Protein AF-A0A6M2BSX5-F1 (afdb_monomer_lite)

pLDDT: mean 85.24, std 12.29, range [45.66, 97.56]

Structure (mmCIF, N/CA/C/O backbone):
data_AF-A0A6M2BSX5-F1
#
_entry.id   AF-A0A6M2BSX5-F1
#
loop_
_atom_site.group_PDB
_atom_site.id
_atom_site.type_symbol
_atom_site.label_atom_id
_atom_site.label_alt_id
_atom_site.label_comp_id
_atom_site.label_asym_id
_atom_site.label_entity_id
_atom_site.label_seq_id
_atom_site.pdbx_PDB_ins_code
_atom_site.Cartn_x
_atom_site.Cartn_y
_atom_site.Cartn_z
_atom_site.occupancy
_atom_site.B_iso_or_equiv
_atom_site.auth_seq_id
_atom_site.auth_comp_id
_atom_site.auth_asym_id
_atom_site.auth_atom_id
_atom_site.pdbx_PDB_model_num
ATOM 1 N N . MET A 1 1 ? 5.682 -20.433 -2.261 1.00 45.66 1 MET A N 1
ATOM 2 C CA . MET A 1 1 ? 4.391 -19.758 -2.000 1.00 45.66 1 MET A CA 1
ATOM 3 C C . MET A 1 1 ? 4.051 -18.920 -3.230 1.00 45.66 1 MET A C 1
ATOM 5 O O . MET A 1 1 ? 3.979 -17.707 -3.162 1.00 45.66 1 MET A O 1
ATOM 9 N N . THR A 1 2 ? 3.932 -19.587 -4.381 1.00 49.16 2 THR A N 1
ATOM 10 C CA . THR A 1 2 ? 4.077 -18.974 -5.719 1.00 49.16 2 THR A CA 1
ATOM 11 C C . THR A 1 2 ? 2.732 -18.777 -6.429 1.00 49.16 2 THR A C 1
ATOM 13 O O . THR A 1 2 ? 2.659 -18.147 -7.470 1.00 49.16 2 THR A O 1
ATOM 16 N N . TYR A 1 3 ? 1.644 -19.302 -5.859 1.00 51.09 3 TYR A N 1
ATOM 17 C CA . TYR A 1 3 ? 0.373 -19.452 -6.573 1.00 51.09 3 TYR A CA 1
ATOM 18 C C . TYR A 1 3 ? -0.624 -18.306 -6.369 1.00 51.09 3 TYR A C 1
ATOM 20 O O . TYR A 1 3 ? -1.632 -18.268 -7.058 1.00 51.09 3 TYR A O 1
ATOM 28 N N . LYS A 1 4 ? -0.369 -17.353 -5.459 1.00 57.62 4 LYS A N 1
ATOM 29 C CA . LYS A 1 4 ? -1.391 -16.365 -5.063 1.00 57.62 4 LYS A CA 1
ATOM 30 C C . LYS A 1 4 ? -1.751 -15.350 -6.164 1.00 57.62 4 LYS A C 1
ATOM 32 O O . LYS A 1 4 ? -2.824 -14.770 -6.104 1.00 57.62 4 LYS A O 1
ATOM 37 N N . PHE A 1 5 ? -0.879 -15.138 -7.152 1.00 61.19 5 PHE A N 1
ATOM 38 C CA . PHE A 1 5 ? -1.077 -14.134 -8.211 1.00 61.19 5 PHE A CA 1
ATOM 39 C C . PHE A 1 5 ? -1.196 -14.728 -9.621 1.00 61.19 5 PHE A C 1
ATOM 41 O O . PHE A 1 5 ? -1.548 -14.016 -10.553 1.00 61.19 5 PHE A O 1
ATOM 48 N N . ALA A 1 6 ? -0.946 -16.032 -9.772 1.00 60.44 6 ALA A N 1
ATOM 49 C CA . ALA A 1 6 ? -0.928 -16.725 -11.061 1.00 60.44 6 ALA A CA 1
ATOM 50 C C . ALA A 1 6 ? -2.287 -16.752 -11.775 1.00 60.44 6 ALA A C 1
ATOM 52 O O . ALA A 1 6 ? -2.339 -16.822 -12.998 1.00 60.44 6 ALA A O 1
ATOM 53 N N . GLU A 1 7 ? -3.379 -16.699 -11.012 1.00 65.38 7 GLU A N 1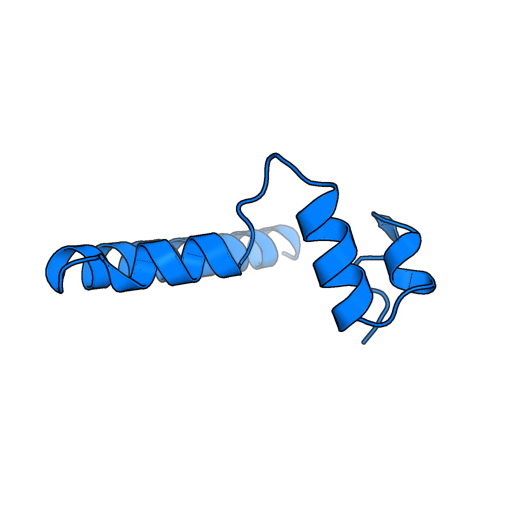
ATOM 54 C CA . GLU A 1 7 ? -4.747 -16.655 -11.543 1.00 65.38 7 GLU A CA 1
ATOM 55 C C . GLU A 1 7 ? -5.091 -15.291 -12.165 1.00 65.38 7 GLU A C 1
ATOM 57 O O . GLU A 1 7 ? -6.051 -15.186 -12.922 1.00 65.38 7 GLU A O 1
ATOM 62 N N . ILE A 1 8 ? -4.308 -14.253 -11.847 1.00 71.69 8 ILE A N 1
ATOM 63 C CA . ILE A 1 8 ? -4.545 -12.860 -12.242 1.00 71.69 8 ILE A CA 1
ATOM 64 C C . ILE A 1 8 ? -3.515 -12.416 -13.290 1.00 71.69 8 ILE A C 1
ATOM 66 O O . ILE A 1 8 ? -3.884 -11.774 -14.270 1.00 71.69 8 ILE A O 1
ATOM 70 N N . ASP A 1 9 ? -2.241 -12.785 -13.111 1.00 81.31 9 ASP A N 1
ATOM 71 C CA . ASP A 1 9 ? -1.156 -12.492 -14.050 1.00 81.31 9 ASP A CA 1
ATOM 72 C C . ASP A 1 9 ? -0.291 -13.751 -14.287 1.00 81.31 9 ASP A C 1
ATOM 74 O O . ASP A 1 9 ? 0.393 -14.221 -13.366 1.00 81.31 9 ASP A O 1
ATOM 78 N N . PRO A 1 10 ? -0.265 -14.300 -15.520 1.00 84.62 10 PRO A N 1
ATOM 79 C CA . PRO A 1 10 ? 0.539 -15.478 -15.845 1.00 84.62 10 PRO A CA 1
ATOM 80 C C . PRO A 1 10 ? 2.044 -15.257 -15.635 1.00 84.62 10 PRO A C 1
ATOM 82 O O . PRO A 1 10 ? 2.787 -16.228 -15.459 1.00 84.62 10 PRO A O 1
ATOM 85 N N . MET A 1 11 ? 2.517 -14.008 -15.586 1.00 87.62 11 MET A N 1
ATOM 86 C CA . MET A 1 11 ? 3.921 -13.702 -15.309 1.00 87.62 11 MET A CA 1
ATOM 87 C C . MET A 1 11 ? 4.351 -14.139 -13.904 1.00 87.62 11 MET A C 1
ATOM 89 O O . MET A 1 11 ? 5.530 -14.440 -13.708 1.00 87.62 11 MET A O 1
ATOM 93 N N . ALA A 1 12 ? 3.421 -14.283 -12.954 1.00 86.38 12 ALA A N 1
ATOM 94 C CA . ALA A 1 12 ? 3.708 -14.807 -11.617 1.00 86.38 12 ALA A CA 1
ATOM 95 C C . ALA A 1 12 ? 4.128 -16.293 -11.610 1.00 86.38 12 ALA A C 1
ATOM 97 O O . ALA A 1 12 ? 4.741 -16.747 -10.643 1.00 86.38 12 ALA A O 1
ATOM 98 N N . LEU A 1 13 ? 3.818 -17.057 -12.669 1.00 84.12 13 LEU A N 1
ATOM 99 C CA . LEU A 1 13 ? 4.237 -18.461 -12.822 1.00 84.12 13 LEU A CA 1
ATOM 100 C C . LEU A 1 13 ? 5.647 -18.604 -13.404 1.00 84.12 13 LEU A C 1
ATOM 102 O O . LEU A 1 13 ? 6.298 -19.629 -13.207 1.00 84.12 13 LEU A O 1
ATOM 106 N N . ILE A 1 14 ? 6.090 -17.600 -14.159 1.00 87.62 14 ILE A N 1
ATOM 107 C CA . ILE A 1 14 ? 7.329 -17.636 -14.946 1.00 87.62 14 ILE A CA 1
ATOM 108 C C . ILE A 1 14 ? 8.449 -16.908 -14.206 1.00 87.62 14 ILE A C 1
ATOM 110 O O . ILE A 1 14 ? 9.599 -17.350 -14.193 1.00 87.62 14 ILE A O 1
ATOM 114 N N . LEU A 1 15 ? 8.123 -15.766 -13.606 1.00 85.44 15 LEU A N 1
ATOM 115 C CA . LEU A 1 15 ? 9.087 -14.904 -12.946 1.00 85.44 15 LEU A CA 1
ATOM 116 C C . LEU A 1 15 ? 9.305 -15.336 -11.495 1.00 85.44 15 LEU A C 1
ATOM 118 O O . LEU A 1 15 ? 8.389 -15.760 -10.795 1.00 85.44 15 LEU A O 1
ATOM 122 N N . SER A 1 16 ? 10.535 -15.159 -11.008 1.00 87.00 16 SER A N 1
ATOM 123 C CA . SER A 1 16 ? 10.776 -15.190 -9.564 1.00 87.00 16 SER A CA 1
ATOM 124 C C . SER A 1 16 ? 9.993 -14.067 -8.881 1.00 87.00 16 SER A C 1
ATOM 126 O O . SER A 1 16 ? 9.742 -13.032 -9.493 1.00 87.00 16 SER A O 1
ATOM 128 N N . GLU A 1 17 ? 9.665 -14.221 -7.598 1.00 83.38 17 GLU A N 1
ATOM 129 C CA . GLU A 1 17 ? 8.889 -13.234 -6.830 1.00 83.38 17 GLU A CA 1
ATOM 130 C C . GLU A 1 17 ? 9.434 -11.802 -6.974 1.00 83.38 17 GLU A C 1
ATOM 132 O O . GLU A 1 17 ? 8.689 -10.865 -7.253 1.00 83.38 17 GLU A O 1
ATOM 137 N N . ARG A 1 18 ? 10.760 -11.635 -6.888 1.00 85.81 18 ARG A N 1
ATOM 138 C CA . ARG A 1 18 ? 11.412 -10.335 -7.092 1.00 85.81 18 ARG A CA 1
ATOM 139 C C . ARG A 1 18 ? 11.223 -9.803 -8.515 1.00 85.81 18 ARG A C 1
ATOM 141 O O . ARG A 1 18 ? 10.979 -8.612 -8.682 1.00 85.81 18 ARG A O 1
ATOM 148 N N . ALA A 1 19 ? 11.388 -10.647 -9.533 1.00 86.88 19 ALA A N 1
ATOM 149 C CA . ALA A 1 19 ? 11.234 -10.234 -10.926 1.00 86.88 19 ALA A CA 1
ATOM 150 C C . ALA A 1 19 ? 9.770 -9.912 -11.261 1.00 86.88 19 ALA A C 1
ATOM 152 O O . ALA A 1 19 ? 9.520 -8.954 -11.985 1.00 86.88 19 ALA A O 1
ATOM 153 N N . TYR A 1 20 ? 8.822 -10.649 -10.680 1.00 86.88 20 TYR A N 1
ATOM 154 C CA . TYR A 1 20 ? 7.393 -10.381 -10.797 1.00 86.88 20 TYR A CA 1
ATOM 155 C C . TYR A 1 20 ? 7.017 -9.031 -10.178 1.00 86.88 20 TYR A C 1
ATOM 157 O O . TYR A 1 20 ? 6.372 -8.230 -10.838 1.00 86.88 20 TYR A O 1
ATOM 165 N N . LEU A 1 21 ? 7.505 -8.717 -8.972 1.00 82.62 21 LEU A N 1
ATOM 166 C CA . LEU A 1 21 ? 7.268 -7.405 -8.353 1.00 82.62 21 LEU A CA 1
ATOM 167 C C . LEU A 1 21 ? 7.801 -6.248 -9.212 1.00 82.62 21 LEU A C 1
ATOM 169 O O . LEU A 1 21 ? 7.143 -5.222 -9.362 1.00 82.62 21 LEU A O 1
ATOM 173 N N . ILE A 1 22 ? 8.982 -6.416 -9.815 1.00 85.50 22 ILE A N 1
ATOM 174 C CA . ILE A 1 22 ? 9.532 -5.420 -10.748 1.00 85.50 22 ILE A CA 1
ATOM 175 C C . ILE A 1 22 ? 8.650 -5.314 -12.000 1.00 85.50 22 ILE A C 1
ATOM 177 O O . ILE A 1 22 ? 8.371 -4.210 -12.461 1.00 85.50 22 ILE A O 1
ATOM 181 N N . TRP A 1 23 ? 8.203 -6.447 -12.545 1.00 86.56 23 TRP A N 1
ATOM 182 C CA . TRP A 1 23 ? 7.315 -6.496 -13.704 1.00 86.56 23 TRP A CA 1
ATOM 183 C C . TRP A 1 23 ? 5.999 -5.752 -13.453 1.00 86.56 23 TRP A C 1
ATOM 185 O O . TRP A 1 23 ? 5.627 -4.901 -14.265 1.00 86.56 23 TRP A O 1
ATOM 195 N N . THR A 1 24 ? 5.346 -6.008 -12.317 1.00 84.38 24 THR A N 1
ATOM 196 C CA . THR A 1 24 ? 4.090 -5.350 -11.939 1.00 84.38 24 THR A CA 1
ATOM 197 C C . THR A 1 24 ? 4.284 -3.853 -11.723 1.00 84.38 24 THR A C 1
ATOM 199 O O . THR A 1 24 ? 3.479 -3.065 -12.208 1.00 84.38 24 THR A O 1
ATOM 202 N N . GLU A 1 25 ? 5.382 -3.424 -11.086 1.00 82.25 25 GLU A N 1
ATOM 203 C CA . GLU A 1 25 ? 5.676 -1.991 -10.914 1.00 82.25 25 GLU A CA 1
ATOM 204 C C . GLU A 1 25 ? 5.882 -1.253 -12.246 1.00 82.25 25 GLU A C 1
ATOM 206 O O . GLU A 1 25 ? 5.602 -0.058 -12.336 1.00 82.25 25 GLU A O 1
ATOM 211 N N . LEU A 1 26 ? 6.385 -1.938 -13.277 1.00 83.38 26 LEU A N 1
ATOM 212 C CA . LEU A 1 26 ? 6.575 -1.347 -14.603 1.00 83.38 26 LEU A CA 1
ATOM 213 C C . LEU A 1 26 ? 5.270 -1.253 -15.403 1.00 83.38 26 LEU A C 1
ATOM 215 O O . LEU A 1 26 ? 5.125 -0.326 -16.198 1.00 83.38 26 LEU A O 1
ATOM 219 N N . HIS A 1 27 ? 4.343 -2.195 -15.212 1.00 82.50 27 HIS A N 1
ATOM 220 C CA . HIS A 1 27 ? 3.173 -2.353 -16.084 1.00 82.50 27 HIS A CA 1
ATOM 221 C C . HIS A 1 27 ? 1.835 -1.975 -15.441 1.00 82.50 27 HIS A C 1
ATOM 223 O O . HIS A 1 27 ? 0.846 -1.871 -16.165 1.00 82.50 27 HIS A O 1
ATOM 229 N N . HIS A 1 28 ? 1.771 -1.737 -14.127 1.00 77.62 28 HIS A N 1
ATOM 230 C CA . HIS A 1 28 ? 0.552 -1.301 -13.433 1.00 77.62 28 HIS A CA 1
ATOM 231 C C . HIS A 1 28 ? 0.635 0.194 -13.072 1.00 77.62 28 HIS A C 1
ATOM 233 O O . HIS A 1 28 ? 0.888 0.540 -11.919 1.00 77.62 28 HIS A O 1
ATOM 239 N N . PRO A 1 29 ? 0.396 1.119 -14.027 1.00 68.12 29 PRO A N 1
ATOM 240 C CA . PRO A 1 29 ? 0.581 2.561 -13.822 1.00 68.12 29 PRO A CA 1
ATOM 241 C C . PRO A 1 29 ? -0.370 3.173 -12.782 1.00 68.12 29 PRO A C 1
ATOM 243 O O . PRO A 1 29 ? -0.172 4.309 -12.358 1.00 68.12 29 PRO A O 1
ATOM 246 N N . HIS A 1 30 ? -1.415 2.441 -12.388 1.00 73.56 30 HIS A N 1
ATOM 247 C CA . HIS A 1 30 ? -2.394 2.873 -11.393 1.00 73.56 30 HIS A CA 1
ATOM 248 C C . HIS A 1 30 ? -1.987 2.526 -9.956 1.00 73.56 30 HIS A C 1
ATOM 250 O O . HIS A 1 30 ? -2.583 3.055 -9.018 1.00 73.56 30 HIS A O 1
ATOM 256 N N . GLU A 1 31 ? -0.968 1.685 -9.771 1.00 73.44 31 GLU A N 1
ATOM 257 C CA . GLU A 1 31 ? -0.433 1.352 -8.455 1.00 73.44 31 GLU A CA 1
ATOM 258 C C . GLU A 1 31 ? 0.877 2.114 -8.204 1.00 73.44 31 GLU A C 1
ATOM 260 O O . GLU A 1 31 ? 1.798 2.082 -9.024 1.00 73.44 31 GLU A O 1
ATOM 265 N N . PRO A 1 32 ? 1.008 2.834 -7.076 1.00 74.25 32 PRO A N 1
ATOM 266 C CA . PRO A 1 32 ? 2.251 3.517 -6.759 1.00 74.25 32 PRO A CA 1
ATOM 267 C C . PRO A 1 32 ? 3.360 2.500 -6.465 1.00 74.25 32 PRO A C 1
ATOM 269 O O . PRO A 1 32 ? 3.263 1.724 -5.518 1.00 74.25 32 PRO A O 1
ATOM 272 N N . ALA A 1 33 ? 4.453 2.562 -7.233 1.00 80.75 33 ALA A N 1
ATOM 273 C CA . ALA A 1 33 ? 5.644 1.743 -6.998 1.00 80.75 33 ALA A CA 1
ATOM 274 C C . ALA A 1 33 ? 6.135 1.857 -5.543 1.00 80.75 33 ALA A C 1
ATOM 276 O O . ALA A 1 33 ? 6.140 2.952 -4.961 1.00 80.75 33 ALA A O 1
ATOM 277 N N . LEU A 1 34 ? 6.632 0.760 -4.964 1.00 78.88 34 LEU A N 1
ATOM 278 C CA . LEU A 1 34 ? 7.014 0.703 -3.546 1.00 78.88 34 LEU A CA 1
ATOM 279 C C . LEU A 1 34 ? 8.084 1.744 -3.200 1.00 78.88 34 LEU A C 1
ATOM 281 O O . LEU A 1 34 ? 8.035 2.386 -2.146 1.00 78.88 34 LEU A O 1
ATOM 285 N N . LYS A 1 35 ? 9.022 1.976 -4.125 1.00 76.75 35 LYS A N 1
ATOM 286 C CA . LYS A 1 35 ? 10.053 3.017 -3.994 1.00 76.75 35 LYS A CA 1
ATOM 287 C C . LYS A 1 35 ? 9.461 4.424 -3.833 1.00 76.75 35 LYS A C 1
ATOM 289 O O . LYS A 1 35 ? 10.014 5.229 -3.084 1.00 76.75 35 LYS A O 1
ATOM 294 N N . ASN A 1 36 ? 8.330 4.709 -4.482 1.00 84.94 36 ASN A N 1
ATOM 295 C CA . ASN A 1 36 ? 7.664 6.009 -4.416 1.00 84.94 36 ASN A CA 1
ATOM 296 C C . ASN A 1 36 ? 6.956 6.176 -3.066 1.00 84.94 36 ASN A C 1
ATOM 298 O O . ASN A 1 36 ? 7.084 7.225 -2.440 1.00 84.94 36 ASN A O 1
ATOM 302 N N . ILE A 1 37 ? 6.300 5.122 -2.566 1.00 87.94 37 ILE A N 1
ATOM 303 C CA . ILE A 1 37 ? 5.686 5.119 -1.227 1.00 87.94 37 ILE A CA 1
ATOM 304 C C . ILE A 1 37 ? 6.754 5.367 -0.153 1.00 87.94 37 ILE A C 1
ATOM 306 O O . ILE A 1 37 ? 6.571 6.209 0.726 1.00 87.94 37 ILE A O 1
ATOM 310 N N . ALA A 1 38 ? 7.901 4.688 -0.247 1.00 86.94 38 ALA A N 1
ATOM 311 C CA . ALA A 1 38 ? 9.006 4.868 0.692 1.00 86.94 38 ALA A CA 1
ATOM 312 C C . ALA A 1 38 ? 9.608 6.282 0.635 1.00 86.94 38 ALA A C 1
ATOM 314 O O . ALA A 1 38 ? 9.978 6.832 1.673 1.00 86.94 38 ALA A O 1
ATOM 315 N N . ALA A 1 39 ? 9.703 6.884 -0.555 1.00 89.75 39 ALA A N 1
ATOM 316 C CA . ALA A 1 39 ? 10.163 8.261 -0.714 1.00 89.75 39 ALA A CA 1
ATOM 317 C C . ALA A 1 39 ? 9.197 9.262 -0.061 1.00 89.75 39 ALA A C 1
ATOM 319 O O . ALA A 1 39 ? 9.637 10.107 0.718 1.00 89.75 39 ALA A O 1
ATOM 320 N N . VAL A 1 40 ? 7.888 9.116 -0.291 1.00 90.56 40 VAL A N 1
ATOM 321 C CA . VAL A 1 40 ? 6.858 9.951 0.355 1.00 90.56 40 VAL A CA 1
ATOM 322 C C . VAL A 1 40 ? 6.900 9.777 1.871 1.00 90.56 40 VAL A C 1
ATOM 324 O O . VAL A 1 40 ? 6.938 10.753 2.614 1.00 90.56 40 VAL A O 1
ATOM 327 N N . ALA A 1 41 ? 7.000 8.540 2.356 1.00 91.62 41 ALA A N 1
ATOM 328 C CA . ALA A 1 41 ? 7.077 8.267 3.784 1.00 91.62 41 ALA A CA 1
ATOM 329 C C . ALA A 1 41 ? 8.298 8.911 4.463 1.00 91.62 41 ALA A C 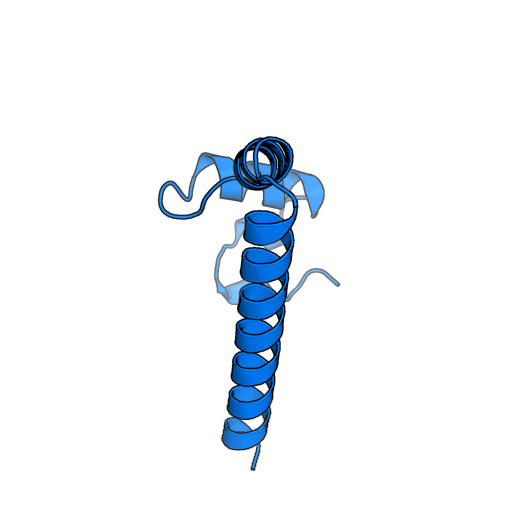1
ATOM 331 O O . ALA A 1 41 ? 8.269 9.096 5.677 1.00 91.62 41 ALA A O 1
ATOM 332 N N . LYS A 1 42 ? 9.375 9.249 3.742 1.00 93.50 42 LYS A N 1
ATOM 333 C CA . LYS A 1 42 ? 10.553 9.925 4.315 1.00 93.50 42 LYS A CA 1
ATOM 334 C C . LYS A 1 42 ? 10.348 11.423 4.530 1.00 93.50 42 LYS A C 1
ATOM 336 O O . LYS A 1 42 ? 10.976 11.963 5.432 1.00 93.50 42 LYS A O 1
ATOM 341 N N . ILE A 1 43 ? 9.489 12.066 3.742 1.00 96.38 43 ILE A N 1
ATOM 342 C CA . ILE A 1 43 ? 9.258 13.517 3.827 1.00 96.38 43 ILE A CA 1
ATOM 343 C C . ILE A 1 43 ? 8.141 13.898 4.807 1.00 96.38 43 ILE A C 1
ATOM 345 O O . ILE A 1 43 ? 8.036 15.064 5.166 1.00 96.38 43 ILE A O 1
ATOM 349 N N . LEU A 1 44 ? 7.337 12.928 5.263 1.00 96.44 44 LEU A N 1
ATOM 350 C CA . LEU A 1 44 ? 6.285 13.163 6.255 1.00 96.44 44 LEU A CA 1
ATOM 351 C C . LEU A 1 44 ? 6.865 13.594 7.603 1.00 96.44 44 LEU A C 1
ATOM 353 O O . LEU A 1 44 ? 7.772 12.939 8.146 1.00 96.44 44 LEU A O 1
ATOM 357 N N . ASN A 1 45 ? 6.262 14.626 8.186 1.00 97.56 45 ASN A N 1
ATOM 358 C CA . ASN A 1 45 ? 6.531 15.032 9.557 1.00 97.56 45 ASN A CA 1
ATOM 359 C C . ASN A 1 45 ? 5.983 13.987 10.567 1.00 97.56 45 ASN A C 1
ATOM 361 O O . ASN A 1 45 ? 5.272 13.049 10.182 1.00 97.56 45 ASN A O 1
ATOM 365 N N . PRO A 1 46 ? 6.318 14.085 11.869 1.00 97.19 46 PRO A N 1
ATOM 366 C CA . PRO A 1 46 ? 5.901 13.087 12.857 1.00 97.19 46 PRO A CA 1
ATOM 367 C C . PRO A 1 46 ? 4.380 12.894 12.980 1.00 97.19 46 PRO A C 1
ATOM 369 O O . PRO A 1 46 ? 3.924 11.760 13.148 1.00 97.19 46 PRO A O 1
ATOM 372 N N . GLU A 1 47 ? 3.589 13.964 12.880 1.00 97.00 47 GLU A N 1
ATOM 373 C CA . GLU A 1 47 ? 2.126 13.898 12.987 1.00 97.00 47 GLU A CA 1
ATOM 374 C C . GLU A 1 47 ? 1.505 13.249 11.749 1.00 97.00 47 GLU A C 1
ATOM 376 O O . GLU A 1 47 ? 0.692 12.328 11.870 1.00 97.00 47 GLU A O 1
ATOM 381 N N . GLU A 1 48 ? 1.954 13.652 10.561 1.00 97.38 48 GLU A N 1
ATOM 382 C CA . GLU A 1 48 ? 1.546 13.061 9.284 1.00 97.38 48 GLU A CA 1
ATOM 383 C C . GLU A 1 48 ? 1.892 11.573 9.225 1.00 97.38 48 GLU A C 1
ATOM 385 O O . GLU A 1 48 ? 1.073 10.752 8.806 1.00 97.38 48 GLU A O 1
ATOM 390 N N . ARG A 1 49 ? 3.082 11.195 9.704 1.00 96.62 49 ARG A N 1
ATOM 391 C CA . ARG A 1 49 ? 3.503 9.793 9.785 1.00 96.62 49 ARG A CA 1
ATOM 392 C C . ARG A 1 49 ? 2.588 8.993 10.706 1.00 96.62 49 ARG A C 1
ATOM 394 O O . ARG A 1 49 ? 2.160 7.900 10.331 1.00 96.62 49 ARG A O 1
ATOM 401 N N . LYS A 1 50 ? 2.267 9.530 11.887 1.00 96.62 50 LYS A N 1
ATOM 402 C CA . LYS A 1 50 ? 1.350 8.886 12.839 1.00 96.62 50 LYS A CA 1
ATOM 403 C C . LYS A 1 50 ? -0.041 8.713 12.229 1.00 96.62 50 LYS A C 1
ATOM 405 O O . LYS A 1 50 ? -0.635 7.642 12.356 1.00 96.62 50 LYS A O 1
ATOM 410 N N . PHE A 1 51 ? -0.543 9.735 11.539 1.00 96.88 51 PHE A N 1
ATOM 411 C CA . PHE A 1 51 ? -1.827 9.679 10.846 1.00 96.88 51 PHE A CA 1
ATOM 412 C C . PHE A 1 51 ? -1.832 8.623 9.732 1.00 96.88 51 PHE A C 1
ATOM 414 O O . PHE A 1 51 ? -2.716 7.764 9.708 1.00 96.88 51 PHE A O 1
ATOM 421 N N . ALA A 1 52 ? -0.827 8.637 8.852 1.00 96.06 52 ALA A N 1
ATOM 422 C CA . ALA A 1 52 ? -0.694 7.674 7.762 1.00 96.06 52 ALA A CA 1
ATOM 423 C C . ALA A 1 52 ? -0.621 6.232 8.288 1.00 96.06 52 ALA A C 1
ATOM 425 O O . ALA A 1 52 ? -1.320 5.351 7.784 1.00 96.06 52 ALA A O 1
ATOM 426 N N . GLN A 1 53 ? 0.151 6.000 9.354 1.00 95.31 53 GLN A N 1
ATOM 427 C CA . GLN A 1 53 ? 0.242 4.694 10.004 1.00 95.31 53 GLN A CA 1
ATOM 428 C C . GLN A 1 53 ? -1.105 4.247 10.589 1.00 95.31 53 GLN A C 1
ATOM 430 O O . GLN A 1 53 ? -1.503 3.099 10.398 1.00 95.31 53 GLN A O 1
ATOM 435 N N . ALA A 1 54 ? -1.832 5.137 11.270 1.00 96.56 54 ALA A N 1
ATOM 436 C CA . ALA A 1 54 ? -3.147 4.815 11.822 1.00 96.56 54 ALA A CA 1
ATOM 437 C C . ALA A 1 54 ? -4.152 4.431 10.722 1.00 96.56 54 ALA A C 1
ATOM 439 O O . ALA A 1 54 ? -4.891 3.456 10.871 1.00 96.56 54 ALA A O 1
ATOM 440 N N . LYS A 1 55 ? -4.154 5.156 9.595 1.00 97.06 55 LYS A N 1
ATOM 441 C CA . LYS A 1 55 ? -5.023 4.855 8.447 1.00 97.06 55 LYS A CA 1
ATOM 442 C C . LYS A 1 55 ? -4.656 3.540 7.764 1.00 97.06 55 LYS A C 1
ATOM 444 O O . LYS A 1 55 ? -5.556 2.750 7.488 1.00 97.06 55 LYS A O 1
ATOM 449 N N . ALA A 1 56 ? -3.365 3.268 7.572 1.00 94.38 56 ALA A N 1
ATOM 450 C CA . ALA A 1 56 ? -2.902 1.995 7.025 1.00 94.38 56 ALA A CA 1
ATOM 451 C C . ALA A 1 56 ? -3.351 0.808 7.898 1.00 94.38 56 ALA A 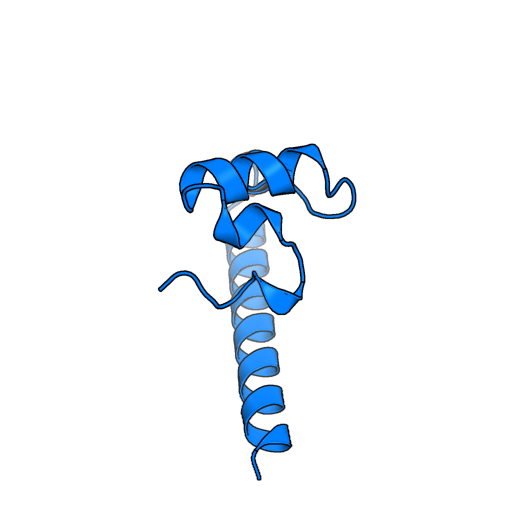C 1
ATOM 453 O O . ALA A 1 56 ? -3.919 -0.157 7.388 1.00 94.38 56 ALA A O 1
ATOM 454 N N . SER A 1 57 ? -3.188 0.910 9.222 1.00 94.94 57 SER A N 1
ATOM 455 C CA . SER A 1 57 ? -3.645 -0.119 10.166 1.00 94.94 57 SER A CA 1
ATOM 456 C C . SER A 1 57 ? -5.161 -0.337 10.112 1.00 94.94 57 SER A C 1
ATOM 458 O O . SER A 1 57 ? -5.616 -1.480 10.120 1.00 94.94 57 SER A O 1
ATOM 460 N N . ALA A 1 58 ? -5.949 0.739 10.014 1.00 94.94 58 ALA A N 1
ATOM 461 C CA . ALA A 1 58 ? -7.403 0.644 9.889 1.00 94.94 58 ALA A CA 1
ATOM 462 C C . ALA A 1 58 ? -7.830 -0.064 8.590 1.00 94.94 58 ALA A C 1
ATOM 464 O O . ALA A 1 58 ? -8.708 -0.922 8.627 1.00 94.94 58 ALA A O 1
ATOM 465 N N . MET A 1 59 ? -7.178 0.229 7.458 1.00 95.00 59 MET A N 1
ATOM 466 C CA . MET A 1 59 ? -7.451 -0.455 6.184 1.00 95.00 59 MET A CA 1
ATOM 467 C C . MET A 1 59 ? -7.174 -1.961 6.265 1.00 95.00 59 MET A C 1
ATOM 469 O O . MET A 1 59 ? -7.979 -2.751 5.777 1.00 95.00 59 MET A O 1
ATOM 473 N N . VAL A 1 60 ? -6.088 -2.372 6.928 1.00 95.12 60 VAL A N 1
ATOM 474 C CA . VAL A 1 60 ? -5.799 -3.800 7.158 1.00 95.12 60 VAL A CA 1
ATOM 475 C C . VAL A 1 60 ? -6.891 -4.454 8.007 1.00 95.12 60 VAL A C 1
ATOM 477 O O . VAL A 1 60 ? -7.332 -5.558 7.688 1.00 95.12 60 VAL A O 1
ATOM 480 N N . ALA A 1 61 ? -7.342 -3.784 9.070 1.00 94.44 61 ALA A N 1
ATOM 481 C CA . ALA A 1 61 ? -8.406 -4.296 9.930 1.00 94.44 61 ALA A CA 1
ATOM 482 C C . ALA A 1 61 ? -9.726 -4.476 9.162 1.00 94.44 61 ALA A C 1
ATOM 484 O O . ALA A 1 61 ? -10.345 -5.533 9.264 1.00 94.44 61 ALA A O 1
ATOM 485 N N . TYR A 1 62 ? -10.117 -3.495 8.341 1.00 95.31 62 TYR A N 1
ATOM 486 C CA . TYR A 1 62 ? -11.309 -3.608 7.496 1.00 95.31 62 TYR A CA 1
ATOM 487 C C . TYR A 1 62 ? -11.202 -4.744 6.479 1.00 95.31 62 TYR A C 1
ATOM 489 O O . TYR A 1 62 ? -12.161 -5.493 6.312 1.00 95.31 62 TYR A O 1
ATOM 497 N N . GLY A 1 63 ? -10.038 -4.912 5.844 1.00 93.31 63 GLY A N 1
ATOM 498 C CA . GLY A 1 63 ? -9.802 -6.025 4.924 1.00 93.31 63 GLY A CA 1
ATOM 499 C C . GLY A 1 63 ? -10.009 -7.384 5.596 1.00 93.31 63 GLY A C 1
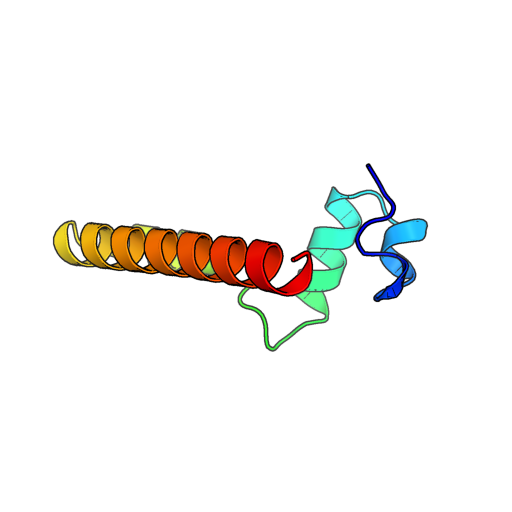ATOM 500 O O . GLY A 1 63 ? -10.731 -8.225 5.069 1.00 93.31 63 GLY A O 1
ATOM 501 N N . ARG A 1 64 ? -9.456 -7.572 6.803 1.00 94.69 64 ARG A N 1
ATOM 502 C CA . ARG A 1 64 ? -9.639 -8.812 7.580 1.00 94.69 64 ARG A CA 1
ATOM 503 C C . ARG A 1 64 ? -11.094 -9.053 7.968 1.00 94.69 64 ARG A C 1
ATOM 505 O O . ARG A 1 64 ? -11.586 -10.154 7.766 1.00 94.69 64 ARG A O 1
ATOM 512 N N . ALA A 1 65 ? -11.782 -8.029 8.473 1.00 94.94 65 ALA A N 1
ATOM 513 C CA . ALA A 1 65 ? -13.189 -8.147 8.850 1.00 94.94 65 ALA A CA 1
ATOM 514 C C . ALA A 1 65 ? -14.071 -8.547 7.653 1.00 94.94 65 ALA A C 1
ATOM 516 O O . ALA A 1 65 ? -14.975 -9.367 7.791 1.00 94.94 65 ALA A O 1
ATOM 517 N N . MET A 1 66 ? -13.783 -8.009 6.463 1.00 93.62 66 MET A N 1
ATOM 518 C CA . MET A 1 66 ? -14.480 -8.396 5.236 1.00 93.62 66 MET A CA 1
ATOM 519 C C . MET A 1 66 ? -14.168 -9.843 4.828 1.00 93.62 66 MET A C 1
ATOM 521 O O . MET A 1 66 ? -15.082 -10.583 4.474 1.00 93.62 66 MET A O 1
ATOM 525 N N . GLU A 1 67 ? -12.900 -10.268 4.899 1.00 94.06 67 GLU A N 1
ATOM 526 C CA . GLU A 1 67 ? -12.527 -11.668 4.644 1.00 94.06 67 GLU A CA 1
ATOM 527 C C . GLU A 1 67 ? -13.244 -12.642 5.588 1.00 94.06 67 GLU A C 1
ATOM 529 O O . GLU A 1 67 ? -13.676 -13.704 5.147 1.00 94.06 67 GLU A O 1
ATOM 534 N N . GLU A 1 68 ? -13.371 -12.295 6.871 1.00 95.31 68 GLU A N 1
ATOM 535 C CA . GLU A 1 68 ? -14.110 -13.090 7.857 1.00 95.31 68 GLU A CA 1
ATOM 536 C C . GLU A 1 68 ? -15.602 -13.157 7.513 1.00 95.31 68 GLU A C 1
ATOM 538 O O . GLU A 1 68 ? -16.167 -14.248 7.475 1.00 95.31 68 GLU A O 1
ATOM 543 N N . GL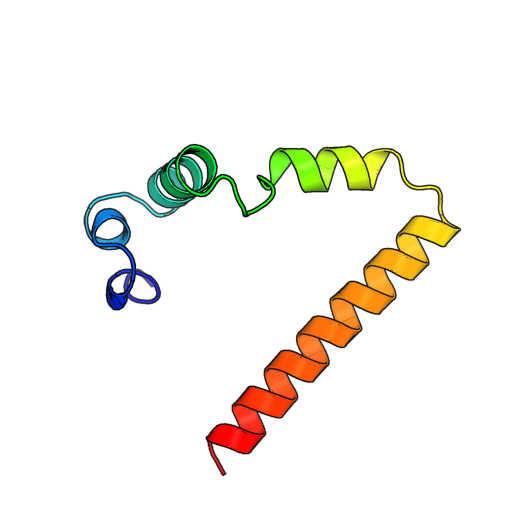Y A 1 69 ? -16.221 -12.018 7.185 1.00 94.94 69 GLY A N 1
ATOM 544 C CA . GLY A 1 69 ? -17.634 -11.955 6.804 1.00 94.94 69 GLY A CA 1
ATOM 545 C C . GLY A 1 69 ? -17.975 -12.735 5.530 1.00 94.94 69 GLY A C 1
ATOM 546 O O . GLY A 1 69 ? -19.074 -13.262 5.423 1.00 94.94 69 GLY A O 1
ATOM 547 N N . LEU A 1 70 ? -17.040 -12.852 4.582 1.00 89.44 70 LEU A N 1
ATOM 548 C CA . LEU A 1 70 ? -17.218 -13.650 3.360 1.00 89.44 70 LEU A CA 1
ATOM 549 C C . LEU A 1 70 ? -17.081 -15.166 3.583 1.00 89.44 70 LEU A C 1
ATOM 551 O O . LEU A 1 70 ? -17.446 -15.939 2.699 1.00 89.44 70 LEU A O 1
ATOM 555 N N . ARG A 1 71 ? -16.504 -15.595 4.711 1.00 89.31 71 ARG A N 1
ATOM 556 C CA . ARG A 1 71 ? -16.289 -17.014 5.050 1.00 89.31 71 ARG A CA 1
ATOM 557 C C . ARG A 1 71 ? -17.333 -17.575 6.022 1.00 89.31 71 ARG A C 1
ATOM 559 O O . ARG A 1 71 ? -17.316 -18.784 6.248 1.00 89.31 71 ARG A O 1
ATOM 566 N N . ALA A 1 72 ? -18.154 -16.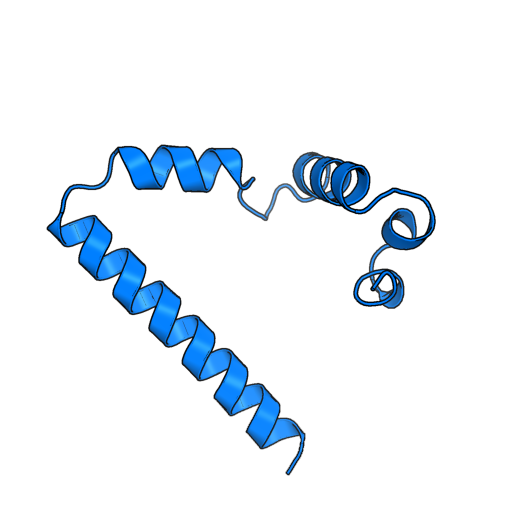714 6.621 1.00 71.19 72 ALA A N 1
ATOM 567 C CA . ALA A 1 72 ? -19.251 -17.075 7.520 1.00 71.19 72 ALA A CA 1
ATOM 568 C C . ALA A 1 72 ? -20.504 -17.484 6.732 1.00 71.19 72 ALA A C 1
ATOM 570 O O . ALA A 1 72 ? -21.209 -18.397 7.218 1.00 71.19 72 ALA A O 1
#

Foldseek 3Di:
DQPPCCVPPVVSVVDDPVVVLVVCCVPVPVDHRPVRVVVVLVPDDPVRNVVVVVVVVVVVVVVVVVVVVVVD

Radius of gyration: 15.93 Å; chains: 1; bounding box: 31×35×29 Å

Secondary structure (DSSP, 8-state):
---TTTTT-THHHHS-HHHHHHHHHHH-TTSPPHHHHHHHHHH--HHHHHHHHHHHHHHHHHHHHHHHHTT-

Organism: NCBI:txid1396819

Sequence (72 aa):
MTYKFAEIDPMALILSERAYLIWTELHHPHEPALKNIAAVAKILNPEERKFAQAKASAMVAYGRAMEEGLRA